Protein AF-A0A2E5VWA6-F1 (afdb_monomer)

Radius of gyration: 12.29 Å; Cα contacts (8 Å, |Δi|>4): 72; chains: 1; bounding box: 30×24×34 Å

Foldseek 3Di:
DQLVVLLCVLCVVDDPDPLVQACLNPQLSVQLSVQLVVCVVVVHDPVVSNVRSVVSSVVCHPHHPDDD

Solvent-accessible surface area (backbone atoms only — not comparable to full-atom values): 3740 Å² total; per-residue (Å²): 111,61,39,58,56,49,46,44,65,73,49,66,90,54,71,93,58,58,83,81,65,24,35,25,71,53,57,13,44,50,45,13,21,50,42,20,37,50,34,44,75,74,68,42,52,73,67,55,20,52,51,42,20,49,55,39,30,60,81,22,66,87,34,65,73,78,80,134

Sequence (68 aa):
MVVGEIGMLFKKGATISAAAVGCQVDIGVSSAMATAALLHVLGGNTFQVLMAAEIAMEYHLGLSCDPI

pLDDT: mean 89.93, std 9.62, range [55.38, 97.5]

Mean predicted aligned error: 4.01 Å

Structure (mmCIF, N/CA/C/O backbone):
data_AF-A0A2E5VWA6-F1
#
_entry.id   AF-A0A2E5VWA6-F1
#
loop_
_atom_site.group_PDB
_atom_site.id
_atom_site.type_symbol
_atom_site.label_atom_id
_atom_site.label_alt_id
_atom_site.label_comp_id
_atom_site.label_asym_id
_atom_site.label_entity_id
_atom_site.label_seq_id
_atom_site.pdbx_PDB_ins_code
_atom_site.Cartn_x
_atom_site.Cartn_y
_atom_site.Cartn_z
_atom_site.occupancy
_atom_site.B_iso_or_equiv
_atom_site.auth_seq_id
_atom_site.auth_comp_id
_atom_site.auth_asym_id
_atom_site.auth_atom_id
_atom_site.pdbx_PDB_model_num
ATOM 1 N N . MET A 1 1 ? -13.521 -4.610 2.343 1.00 78.19 1 MET A N 1
ATOM 2 C CA . MET A 1 1 ? -13.751 -3.200 1.960 1.00 78.19 1 MET A CA 1
ATOM 3 C C . MET A 1 1 ? -12.429 -2.443 1.831 1.00 78.19 1 MET A C 1
ATOM 5 O O . MET A 1 1 ? -12.077 -2.116 0.710 1.00 78.19 1 MET A O 1
ATOM 9 N N . VAL A 1 2 ? -11.639 -2.284 2.905 1.00 90.88 2 VAL A N 1
ATOM 10 C CA . VAL A 1 2 ? -10.375 -1.504 2.902 1.00 90.88 2 VAL A CA 1
ATOM 11 C C . VAL A 1 2 ? -9.347 -1.941 1.849 1.00 90.88 2 VAL A C 1
ATOM 13 O O . VAL A 1 2 ? -8.830 -1.097 1.130 1.00 90.88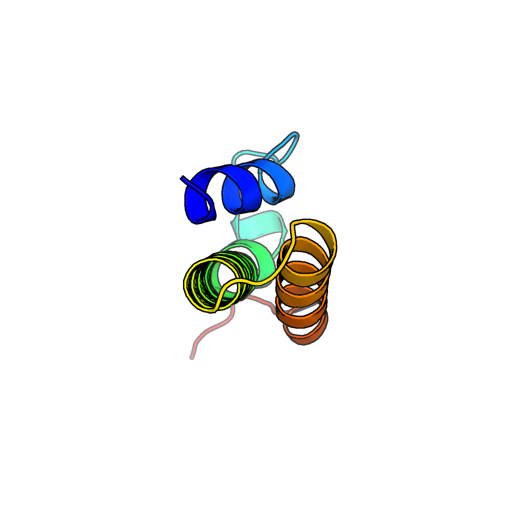 2 VAL A O 1
ATOM 16 N N . VAL A 1 3 ? -9.095 -3.247 1.682 1.00 90.75 3 VAL A N 1
ATOM 17 C CA . VAL A 1 3 ? -8.155 -3.738 0.650 1.00 90.75 3 VAL A CA 1
ATOM 18 C C . VAL A 1 3 ? -8.528 -3.275 -0.764 1.00 90.75 3 VAL A C 1
ATOM 20 O O . VAL A 1 3 ? -7.655 -2.916 -1.543 1.00 90.75 3 VAL A O 1
ATOM 23 N N . GLY A 1 4 ? -9.824 -3.247 -1.090 1.00 87.19 4 GLY A N 1
ATOM 24 C CA . GLY A 1 4 ? -10.304 -2.853 -2.415 1.00 87.19 4 GLY A CA 1
ATOM 25 C C . GLY A 1 4 ? -10.118 -1.360 -2.676 1.00 87.19 4 GLY A C 1
ATOM 26 O O . GLY A 1 4 ? -9.675 -0.988 -3.756 1.00 87.19 4 GLY A O 1
ATOM 27 N N . GLU A 1 5 ? -10.385 -0.527 -1.669 1.00 92.50 5 GLU A N 1
ATOM 28 C CA . GLU A 1 5 ? -10.176 0.929 -1.712 1.00 92.50 5 GLU A CA 1
ATOM 29 C C . GLU A 1 5 ? -8.695 1.275 -1.939 1.00 92.50 5 GLU A C 1
ATOM 31 O O . GLU A 1 5 ? -8.356 2.040 -2.842 1.00 92.50 5 GLU A O 1
ATOM 36 N N . ILE A 1 6 ? -7.796 0.650 -1.170 1.00 93.62 6 ILE A N 1
ATOM 37 C CA . ILE A 1 6 ? -6.346 0.860 -1.283 1.00 93.62 6 ILE A CA 1
ATOM 38 C C . ILE A 1 6 ? -5.812 0.340 -2.624 1.00 93.62 6 ILE A C 1
ATOM 40 O O . ILE A 1 6 ? -5.043 1.023 -3.296 1.00 93.62 6 ILE A O 1
ATOM 44 N N . GLY A 1 7 ? -6.269 -0.830 -3.076 1.00 90.38 7 GLY A N 1
ATOM 45 C CA . GLY A 1 7 ? -5.908 -1.348 -4.396 1.00 90.38 7 GLY A CA 1
ATOM 46 C C . GLY A 1 7 ? -6.393 -0.446 -5.538 1.00 90.38 7 GLY A C 1
ATOM 47 O O . GLY A 1 7 ? -5.671 -0.244 -6.516 1.00 90.38 7 GLY A O 1
ATOM 48 N N . MET A 1 8 ? -7.589 0.143 -5.416 1.00 90.75 8 MET A N 1
ATOM 49 C CA . MET A 1 8 ? -8.090 1.121 -6.386 1.00 90.75 8 MET A CA 1
ATOM 50 C C . MET A 1 8 ? -7.256 2.402 -6.401 1.00 90.75 8 MET A C 1
ATOM 52 O O . MET A 1 8 ? -7.028 2.926 -7.487 1.00 90.75 8 MET A O 1
ATOM 56 N N . LEU A 1 9 ? -6.768 2.887 -5.255 1.00 89.38 9 LEU A N 1
ATOM 57 C CA . LEU A 1 9 ? -5.881 4.057 -5.184 1.00 89.38 9 LEU A CA 1
ATOM 58 C C . LEU A 1 9 ? -4.629 3.886 -6.056 1.00 89.38 9 LEU A C 1
ATOM 60 O O . LEU A 1 9 ? -4.307 4.789 -6.825 1.00 89.38 9 LEU A O 1
ATOM 64 N N . PHE A 1 10 ? -3.983 2.719 -6.007 1.00 87.50 10 PHE A N 1
ATOM 65 C CA . PHE A 1 10 ? -2.783 2.447 -6.809 1.00 87.50 10 PHE A CA 1
ATOM 66 C C . PHE A 1 10 ? -3.078 2.098 -8.272 1.00 87.50 10 PHE A C 1
ATOM 68 O O . PHE A 1 10 ? -2.239 2.325 -9.140 1.00 87.50 10 PHE A O 1
ATOM 75 N N . LYS A 1 11 ? -4.271 1.567 -8.570 1.00 85.44 11 LYS A N 1
ATOM 76 C CA . LYS A 1 11 ? -4.680 1.230 -9.945 1.00 85.44 11 LYS A CA 1
ATOM 77 C C . LYS A 1 11 ? -5.365 2.373 -10.695 1.00 85.44 11 LYS A C 1
ATOM 79 O O . LYS A 1 11 ? -5.501 2.295 -11.917 1.00 85.44 11 LYS A O 1
ATOM 84 N N . LYS A 1 12 ? -5.830 3.424 -10.014 1.00 83.75 12 LYS A N 1
ATOM 85 C CA . LYS A 1 12 ? -6.575 4.523 -10.643 1.00 83.75 12 LYS A CA 1
ATOM 86 C C . LYS A 1 12 ? -5.679 5.273 -11.633 1.00 83.75 12 LYS A C 1
ATOM 88 O O . LYS A 1 12 ? -4.757 5.972 -11.239 1.00 83.75 12 LYS A O 1
ATOM 93 N N . GLY A 1 13 ? -5.977 5.139 -12.926 1.00 71.81 13 GLY A N 1
ATOM 94 C CA . GLY A 1 13 ? -5.186 5.747 -14.003 1.00 71.81 13 GLY A CA 1
ATOM 95 C C . GLY A 1 13 ? -3.932 4.958 -14.396 1.00 71.81 13 GLY A C 1
ATOM 96 O O . GLY A 1 13 ? -3.156 5.440 -15.216 1.00 71.81 13 GLY A O 1
ATOM 97 N N . ALA A 1 14 ? -3.738 3.752 -13.851 1.00 77.69 14 ALA A N 1
ATOM 98 C CA . ALA A 1 14 ? -2.662 2.862 -14.266 1.00 77.69 14 ALA A CA 1
ATOM 99 C C . ALA A 1 14 ? -2.946 2.259 -15.651 1.00 77.69 14 ALA A C 1
ATOM 101 O O . ALA A 1 14 ? -4.094 2.014 -16.031 1.00 77.69 14 ALA A O 1
ATOM 102 N N . THR A 1 15 ? -1.881 2.000 -16.409 1.00 71.75 15 THR A N 1
ATOM 103 C CA . THR A 1 15 ? -1.984 1.278 -17.684 1.00 71.75 15 THR A CA 1
ATOM 104 C C . THR A 1 15 ? -2.178 -0.223 -17.441 1.00 71.75 15 THR A C 1
ATOM 106 O O . THR A 1 15 ? -1.880 -0.729 -16.362 1.00 71.75 15 THR A O 1
ATOM 109 N N . ILE A 1 16 ? -2.666 -0.956 -18.447 1.00 72.81 16 ILE A N 1
ATOM 110 C CA . ILE A 1 16 ? -2.916 -2.408 -18.345 1.00 72.81 16 ILE A CA 1
ATOM 111 C C . ILE A 1 16 ? -1.615 -3.199 -18.097 1.00 72.81 16 ILE A C 1
ATOM 113 O O . ILE A 1 16 ? -1.654 -4.293 -17.537 1.00 72.81 16 ILE A O 1
ATOM 117 N N . SER A 1 17 ? -0.456 -2.658 -18.489 1.00 71.50 17 SER A N 1
ATOM 118 C CA . SER A 1 17 ? 0.825 -3.352 -18.357 1.00 71.50 17 SER A CA 1
ATOM 119 C C . SER A 1 17 ? 1.453 -3.125 -16.981 1.00 71.50 17 SER A C 1
ATOM 121 O O . SER A 1 17 ? 2.110 -2.112 -16.747 1.00 71.50 17 SER A O 1
ATOM 123 N N . ALA A 1 18 ? 1.310 -4.107 -16.089 1.00 57.81 18 ALA A N 1
ATOM 124 C CA . ALA A 1 18 ? 2.065 -4.165 -14.833 1.00 57.81 18 ALA A CA 1
ATOM 125 C C . ALA A 1 18 ? 3.583 -4.309 -15.078 1.00 57.81 18 ALA A C 1
ATOM 127 O O . ALA A 1 18 ? 4.393 -3.722 -14.364 1.00 57.81 18 ALA A O 1
ATOM 128 N N . ALA A 1 19 ? 3.968 -4.998 -16.162 1.00 55.38 19 ALA A N 1
ATOM 129 C CA . ALA A 1 19 ? 5.363 -5.196 -16.562 1.00 55.38 19 ALA A CA 1
ATOM 130 C C . ALA A 1 19 ? 6.114 -3.881 -16.846 1.00 55.38 19 ALA A C 1
ATOM 132 O O . ALA A 1 19 ? 7.336 -3.846 -16.754 1.00 55.38 19 ALA A O 1
ATOM 133 N N . ALA A 1 20 ? 5.400 -2.791 -17.155 1.00 63.72 20 ALA A N 1
ATOM 134 C CA . ALA A 1 20 ? 6.009 -1.482 -17.384 1.00 63.72 20 ALA A CA 1
ATOM 135 C C . ALA A 1 20 ? 6.484 -0.789 -16.093 1.00 63.72 20 ALA A C 1
ATOM 137 O O . ALA A 1 20 ? 7.193 0.212 -16.177 1.00 63.72 20 ALA A O 1
ATOM 138 N N . VAL A 1 21 ? 6.081 -1.280 -14.914 1.00 75.31 21 VAL A N 1
ATOM 139 C CA . VAL A 1 21 ? 6.278 -0.571 -13.639 1.00 75.31 21 VAL A CA 1
ATOM 140 C C . VAL A 1 21 ? 6.938 -1.437 -12.556 1.00 75.31 21 VAL A C 1
ATOM 142 O O . VAL A 1 21 ? 7.218 -0.925 -11.482 1.00 75.31 21 VAL A O 1
ATOM 145 N N . GLY A 1 22 ? 7.246 -2.711 -12.831 1.00 85.75 22 GLY A N 1
ATOM 146 C CA . GLY A 1 22 ? 7.973 -3.603 -11.914 1.00 85.75 22 GLY A CA 1
ATOM 147 C C . GLY A 1 22 ? 7.116 -4.221 -10.801 1.00 85.75 22 GLY A C 1
ATOM 148 O O . GLY A 1 22 ? 5.912 -4.007 -10.712 1.00 85.75 22 GLY A O 1
ATOM 149 N N . CYS A 1 23 ? 7.738 -4.994 -9.913 1.00 91.00 23 CYS A N 1
ATOM 150 C CA . CYS A 1 23 ? 7.054 -5.753 -8.859 1.00 91.00 23 CYS A CA 1
ATOM 151 C C . CYS A 1 23 ? 6.489 -4.869 -7.743 1.00 91.00 23 CYS A C 1
ATOM 153 O O . CYS A 1 23 ? 5.705 -5.342 -6.919 1.00 91.00 23 CYS A O 1
ATOM 155 N N . GLN A 1 24 ? 6.803 -3.572 -7.734 1.00 91.12 24 GLN A N 1
ATOM 156 C CA . GLN A 1 24 ? 6.144 -2.598 -6.864 1.00 91.12 24 GLN A CA 1
ATOM 157 C C . GLN A 1 24 ? 4.620 -2.530 -7.079 1.00 91.12 24 GLN A C 1
ATOM 159 O O . GLN A 1 24 ? 3.892 -2.287 -6.117 1.00 91.12 24 GLN A O 1
ATOM 164 N N . VAL A 1 25 ? 4.112 -2.772 -8.300 1.00 89.25 25 VAL A N 1
ATOM 165 C CA . VAL A 1 25 ? 2.658 -2.723 -8.568 1.00 89.25 25 VAL A CA 1
ATOM 166 C C . VAL A 1 25 ? 1.917 -4.002 -8.180 1.00 89.25 25 VAL A C 1
ATOM 168 O O . VAL A 1 25 ? 0.691 -3.983 -8.084 1.00 89.25 25 VAL A O 1
ATOM 171 N N . ASP A 1 26 ? 2.657 -5.075 -7.902 1.00 90.38 26 ASP A N 1
ATOM 172 C CA . ASP A 1 26 ? 2.116 -6.359 -7.462 1.00 90.38 26 ASP A CA 1
ATOM 173 C C . ASP A 1 26 ? 2.391 -6.569 -5.968 1.00 90.38 26 ASP A C 1
ATOM 175 O O . ASP A 1 26 ? 1.473 -6.522 -5.145 1.00 90.38 26 ASP A O 1
ATOM 179 N N . ILE A 1 27 ? 3.664 -6.749 -5.601 1.00 92.88 27 ILE A N 1
ATOM 180 C CA . ILE A 1 27 ? 4.115 -7.025 -4.230 1.00 92.88 27 ILE A CA 1
ATOM 181 C C . ILE A 1 27 ? 3.926 -5.793 -3.346 1.00 92.88 27 ILE A C 1
ATOM 183 O O . ILE A 1 27 ? 3.347 -5.905 -2.266 1.00 92.88 27 ILE A O 1
ATOM 187 N N . GLY A 1 28 ? 4.351 -4.618 -3.819 1.00 94.56 28 GLY A N 1
ATOM 188 C CA . GLY A 1 28 ? 4.189 -3.369 -3.070 1.00 94.56 28 GLY A CA 1
ATOM 189 C C . GLY A 1 28 ? 2.718 -3.075 -2.790 1.00 94.56 28 GLY A C 1
ATOM 190 O O . GLY A 1 28 ? 2.321 -2.925 -1.634 1.00 94.56 28 GLY A O 1
ATOM 191 N N . VAL A 1 29 ? 1.881 -3.102 -3.831 1.00 94.12 29 VAL A N 1
ATOM 192 C CA . VAL A 1 29 ? 0.431 -2.873 -3.700 1.00 94.12 29 VAL A CA 1
ATOM 193 C C . VAL A 1 29 ? -0.221 -3.908 -2.781 1.00 94.12 29 VAL A C 1
ATOM 195 O O . VAL A 1 29 ? -1.045 -3.545 -1.939 1.00 94.12 29 VAL A O 1
ATOM 198 N N . SER A 1 30 ? 0.174 -5.181 -2.871 1.00 95.00 30 SER A N 1
ATOM 199 C CA . SER A 1 30 ? -0.334 -6.234 -1.980 1.00 95.00 30 SER A CA 1
ATOM 200 C C . SER A 1 30 ? 0.054 -5.991 -0.518 1.00 95.00 30 SER A C 1
ATOM 202 O O . SER A 1 30 ? -0.794 -6.118 0.371 1.00 95.00 30 SER A O 1
ATOM 204 N N . SER A 1 31 ? 1.302 -5.586 -0.266 1.00 96.62 31 SER A N 1
ATOM 205 C CA . SER A 1 31 ? 1.800 -5.214 1.065 1.00 96.62 31 SER A CA 1
ATOM 206 C C . SER A 1 31 ? 1.016 -4.033 1.650 1.00 96.62 31 SER A C 1
ATOM 208 O O . SER A 1 31 ? 0.551 -4.085 2.795 1.00 96.62 31 SER A O 1
ATOM 210 N N . ALA A 1 32 ? 0.775 -2.997 0.846 1.00 96.56 32 ALA A N 1
ATOM 211 C CA . ALA A 1 32 ? 0.00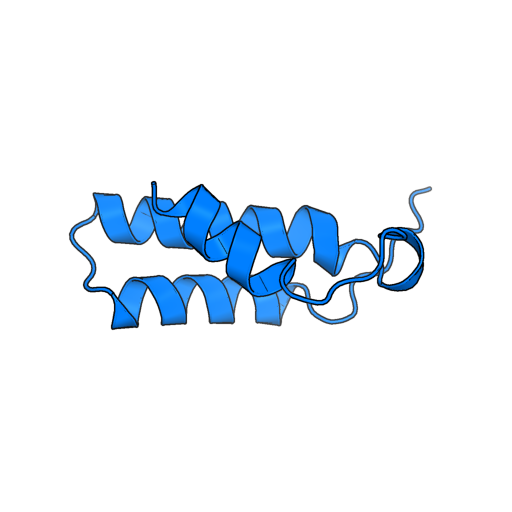9 -1.822 1.249 1.00 96.56 32 ALA A CA 1
ATOM 212 C C . ALA A 1 32 ? -1.457 -2.145 1.554 1.00 96.56 32 A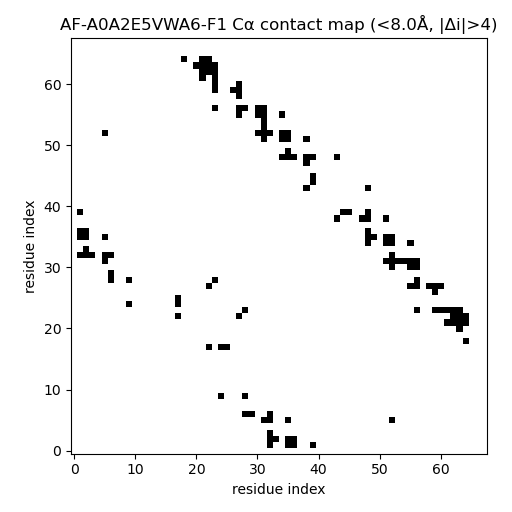LA A C 1
ATOM 214 O O . ALA A 1 32 ? -1.990 -1.712 2.580 1.00 96.56 32 ALA A O 1
ATOM 215 N N . MET A 1 33 ? -2.099 -2.962 0.714 1.00 96.88 33 MET A N 1
ATOM 216 C CA . MET A 1 33 ? -3.464 -3.440 0.943 1.00 96.88 33 MET A CA 1
ATOM 217 C C . MET A 1 33 ? -3.570 -4.234 2.252 1.00 96.88 33 MET A C 1
ATOM 219 O O . MET A 1 33 ? -4.489 -3.992 3.039 1.00 96.88 33 MET A O 1
ATOM 223 N N . ALA A 1 34 ? -2.636 -5.157 2.502 1.00 96.88 34 ALA A N 1
ATOM 224 C CA . ALA A 1 34 ? -2.628 -5.985 3.707 1.00 96.88 34 ALA A CA 1
ATOM 225 C C . ALA A 1 34 ? -2.403 -5.151 4.978 1.00 96.88 34 ALA A C 1
ATOM 227 O O . ALA A 1 34 ? -3.147 -5.296 5.951 1.00 96.88 34 ALA A O 1
ATOM 228 N N . THR A 1 35 ? -1.433 -4.236 4.951 1.00 96.75 35 THR A N 1
ATOM 229 C CA . THR A 1 35 ? -1.087 -3.388 6.101 1.00 96.75 35 THR A CA 1
ATOM 230 C C . THR A 1 35 ? -2.237 -2.447 6.465 1.00 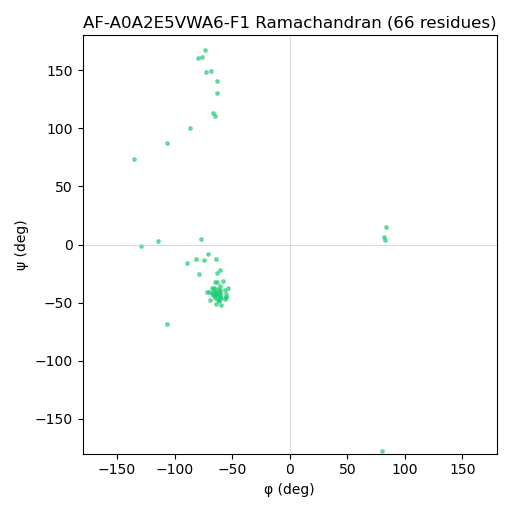96.75 35 THR A C 1
ATOM 232 O O . THR A 1 35 ? -2.614 -2.358 7.634 1.00 96.75 35 THR A O 1
ATOM 235 N N . ALA A 1 36 ? -2.872 -1.813 5.474 1.00 96.88 36 ALA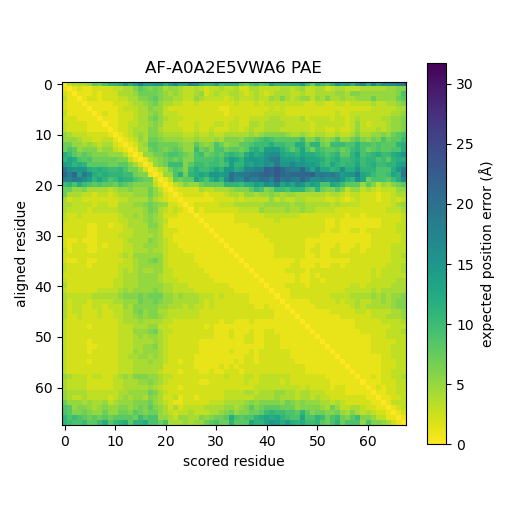 A N 1
ATOM 236 C CA . ALA A 1 36 ? -4.054 -0.980 5.695 1.00 96.88 36 ALA A CA 1
ATOM 237 C C . ALA A 1 36 ? -5.236 -1.763 6.277 1.00 96.88 36 ALA A C 1
ATOM 239 O O . ALA A 1 36 ? -5.910 -1.287 7.194 1.00 96.88 36 ALA A O 1
ATOM 240 N N . ALA A 1 37 ? -5.496 -2.966 5.762 1.00 96.81 37 ALA A N 1
ATOM 241 C CA . ALA A 1 37 ? -6.569 -3.808 6.276 1.00 96.81 37 ALA A CA 1
ATOM 242 C C . ALA A 1 37 ? -6.312 -4.236 7.724 1.00 96.81 37 ALA A C 1
ATOM 244 O O . ALA A 1 37 ? -7.231 -4.183 8.541 1.00 96.81 37 ALA A O 1
ATOM 245 N N . LEU A 1 38 ? -5.070 -4.597 8.051 1.00 96.94 38 LEU A N 1
ATOM 246 C CA . LEU A 1 38 ? -4.675 -4.935 9.413 1.00 96.94 38 LEU A CA 1
ATOM 247 C C . LEU A 1 38 ? -4.859 -3.739 10.357 1.00 96.94 38 LEU A C 1
ATOM 249 O O . LEU A 1 38 ? -5.493 -3.885 11.399 1.00 96.94 38 LEU A O 1
ATOM 253 N N . LEU A 1 39 ? -4.387 -2.548 9.974 1.00 96.88 39 LEU A N 1
ATOM 254 C CA . LEU A 1 39 ? -4.547 -1.329 10.778 1.00 96.88 39 LEU A CA 1
ATOM 255 C C . LEU A 1 39 ? -6.015 -0.976 11.015 1.00 96.88 39 LEU A C 1
ATOM 257 O O . LEU A 1 39 ? -6.385 -0.599 12.124 1.00 96.88 39 LEU A O 1
ATOM 261 N N . HIS A 1 40 ? -6.861 -1.151 10.002 1.00 96.62 40 HIS A N 1
ATOM 262 C CA . HIS A 1 40 ? -8.295 -0.939 10.148 1.00 96.62 40 HIS A CA 1
ATOM 263 C C . HIS A 1 40 ? -8.928 -1.924 11.143 1.00 96.62 40 HIS A C 1
ATOM 265 O O . HIS A 1 40 ? -9.718 -1.513 11.991 1.00 96.62 40 HIS A O 1
ATOM 271 N N . VAL A 1 41 ? -8.553 -3.208 11.084 1.00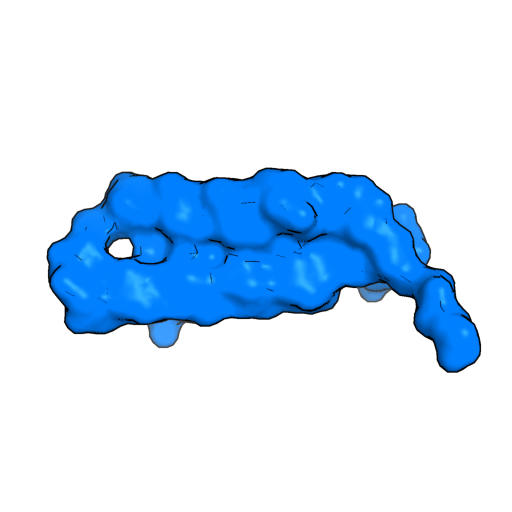 96.94 41 VAL A N 1
ATOM 272 C CA . VAL A 1 41 ? -9.036 -4.236 12.028 1.00 96.94 41 VAL A CA 1
ATOM 273 C C . VAL A 1 41 ? -8.569 -3.954 13.459 1.00 96.94 41 VAL A C 1
ATOM 275 O O . VAL A 1 41 ? -9.307 -4.218 14.404 1.00 96.94 41 VAL A O 1
ATOM 278 N N . LEU A 1 42 ? -7.386 -3.363 13.630 1.00 97.38 42 LEU A N 1
ATOM 279 C CA . LEU A 1 42 ? -6.858 -2.941 14.932 1.00 97.38 42 LEU A CA 1
ATOM 280 C C . LEU A 1 42 ? -7.486 -1.637 15.465 1.00 97.38 42 LEU A C 1
ATOM 282 O O . LEU A 1 42 ? -7.064 -1.140 16.507 1.00 97.38 42 LEU A O 1
ATOM 286 N N . GLY A 1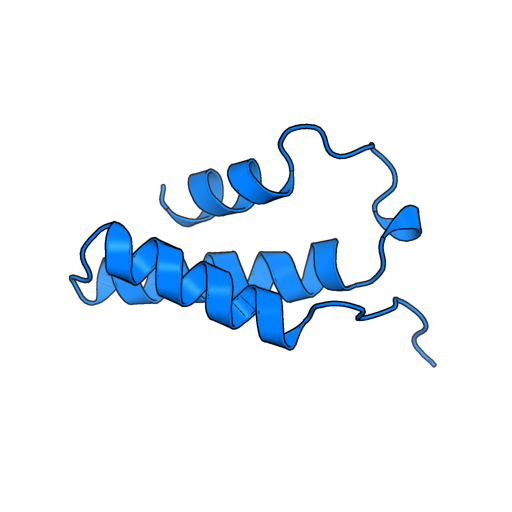 43 ? -8.490 -1.078 14.781 1.00 96.44 43 GLY A N 1
ATOM 287 C CA . GLY A 1 43 ? -9.181 0.144 15.201 1.00 96.44 43 GLY A CA 1
ATOM 288 C C . GLY A 1 43 ? -8.475 1.440 14.794 1.00 96.44 43 GLY A C 1
ATOM 289 O O . GLY A 1 43 ? -8.802 2.505 15.318 1.00 96.44 43 GLY A O 1
ATOM 290 N N . GLY A 1 44 ? -7.517 1.372 13.867 1.00 96.00 44 GLY A N 1
ATOM 291 C CA . GLY A 1 44 ? -6.856 2.544 13.306 1.00 96.00 44 GLY A CA 1
ATOM 292 C C . GLY A 1 44 ? -7.832 3.441 12.543 1.00 96.00 44 GLY A C 1
ATOM 293 O O . GLY A 1 44 ? -8.717 2.969 11.822 1.00 96.00 44 GLY A O 1
ATOM 294 N N . ASN A 1 45 ? -7.662 4.754 12.681 1.00 96.38 45 ASN A N 1
ATOM 295 C CA . ASN A 1 45 ? -8.456 5.718 11.920 1.00 96.38 45 ASN A CA 1
ATOM 296 C C . ASN A 1 45 ? -8.014 5.766 10.443 1.00 96.38 45 ASN A C 1
ATOM 298 O O . ASN A 1 45 ? -6.945 5.276 10.079 1.00 96.38 45 ASN A O 1
ATOM 302 N N . THR A 1 46 ? -8.815 6.399 9.583 1.00 95.25 46 THR A N 1
ATOM 303 C CA . THR A 1 46 ? -8.537 6.490 8.138 1.00 95.25 46 THR A CA 1
ATOM 304 C C . THR A 1 46 ? -7.151 7.057 7.825 1.00 95.25 46 THR A C 1
ATOM 306 O O . THR A 1 46 ? -6.489 6.581 6.908 1.00 95.25 46 THR A O 1
ATOM 309 N N . PHE A 1 47 ? -6.683 8.040 8.596 1.00 96.69 47 PHE A N 1
ATOM 310 C CA . PHE A 1 47 ? -5.363 8.634 8.398 1.00 96.69 47 PHE A CA 1
ATOM 311 C C . PHE A 1 47 ? -4.241 7.635 8.707 1.00 96.69 47 PHE A C 1
ATOM 313 O O . PHE A 1 47 ? -3.312 7.500 7.918 1.00 96.69 47 PHE A O 1
ATOM 320 N N . GLN A 1 48 ? -4.359 6.873 9.796 1.00 97.50 48 GLN A N 1
ATOM 321 C CA . GLN A 1 48 ? -3.403 5.816 10.144 1.00 97.50 48 GLN A CA 1
ATOM 322 C C . GLN A 1 48 ? -3.412 4.673 9.126 1.00 97.50 48 GLN A C 1
ATOM 324 O O . GLN A 1 48 ? -2.356 4.153 8.783 1.00 97.50 48 GLN A O 1
ATOM 329 N N . VAL A 1 49 ? -4.588 4.300 8.616 1.00 97.06 49 VAL A N 1
ATOM 330 C CA . VAL A 1 49 ? -4.731 3.282 7.565 1.00 97.06 49 VAL A CA 1
ATOM 331 C C . VAL A 1 49 ? -4.007 3.712 6.287 1.00 97.06 49 VAL A C 1
ATOM 333 O O . VAL A 1 49 ? -3.257 2.922 5.716 1.00 97.06 49 VAL A O 1
ATOM 336 N N . LEU A 1 50 ? -4.198 4.963 5.855 1.00 96.62 50 LEU A N 1
ATOM 337 C CA . LEU A 1 50 ? -3.535 5.507 4.667 1.00 96.62 50 LEU A CA 1
ATOM 338 C C . LEU A 1 50 ? -2.027 5.663 4.868 1.00 96.62 50 LEU A C 1
ATOM 340 O O . LEU A 1 50 ? -1.267 5.292 3.982 1.00 96.62 50 LEU A O 1
ATOM 344 N N . MET A 1 51 ? -1.596 6.142 6.035 1.00 97.38 51 MET A N 1
ATOM 345 C CA . MET A 1 51 ? -0.178 6.242 6.391 1.00 97.38 51 MET A CA 1
ATOM 346 C C . MET A 1 51 ? 0.498 4.867 6.389 1.00 97.38 51 MET A C 1
ATOM 348 O O . MET A 1 51 ? 1.583 4.706 5.851 1.00 97.38 51 MET A O 1
ATOM 352 N N . ALA A 1 52 ? -0.159 3.844 6.935 1.00 96.88 52 ALA A N 1
ATOM 353 C CA . ALA A 1 52 ? 0.399 2.498 6.950 1.00 96.88 52 ALA A CA 1
ATOM 354 C C . ALA A 1 52 ? 0.488 1.881 5.540 1.00 96.88 52 ALA A C 1
ATOM 356 O O . ALA A 1 52 ? 1.463 1.196 5.235 1.00 96.88 52 ALA A O 1
ATOM 357 N N . ALA A 1 53 ? -0.497 2.136 4.668 1.00 96.69 53 ALA A N 1
ATOM 358 C CA . ALA A 1 53 ? -0.412 1.758 3.255 1.00 96.69 53 ALA A CA 1
ATOM 359 C C . ALA A 1 53 ? 0.713 2.494 2.516 1.00 96.69 53 ALA A C 1
ATOM 361 O O . ALA A 1 53 ? 1.393 1.890 1.691 1.00 96.69 53 ALA A O 1
ATOM 362 N N . GLU A 1 54 ? 0.897 3.783 2.795 1.00 95.81 54 GLU A N 1
ATOM 363 C CA . GLU A 1 54 ? 1.929 4.618 2.183 1.00 95.81 54 GLU A CA 1
ATOM 364 C C . GLU A 1 54 ? 3.334 4.133 2.553 1.00 95.81 54 GLU A C 1
ATOM 366 O O . GLU A 1 54 ? 4.096 3.793 1.649 1.00 95.81 54 GLU A O 1
ATOM 371 N N . ILE A 1 55 ? 3.617 3.937 3.843 1.00 97.38 55 ILE A N 1
ATOM 372 C CA . ILE A 1 55 ? 4.885 3.362 4.316 1.00 97.38 55 ILE A CA 1
ATOM 373 C C . ILE A 1 55 ? 5.129 1.994 3.664 1.00 97.38 55 ILE A C 1
ATOM 375 O O . ILE A 1 55 ? 6.207 1.720 3.145 1.00 97.38 55 ILE A O 1
ATOM 379 N N . ALA A 1 56 ? 4.122 1.117 3.638 1.00 96.69 56 ALA A N 1
ATOM 380 C CA . ALA A 1 56 ? 4.268 -0.203 3.029 1.00 96.69 56 ALA A CA 1
ATOM 381 C C . ALA A 1 56 ? 4.626 -0.138 1.530 1.00 96.69 56 ALA A C 1
ATOM 383 O O . ALA A 1 56 ? 5.408 -0.971 1.063 1.00 96.69 56 ALA A O 1
ATOM 384 N N . MET A 1 57 ? 4.098 0.842 0.786 1.00 94.94 57 MET A N 1
ATOM 385 C CA . MET A 1 57 ? 4.494 1.088 -0.606 1.00 94.94 57 MET A CA 1
ATOM 386 C C . MET A 1 57 ? 5.891 1.676 -0.729 1.00 94.94 57 MET A C 1
ATOM 388 O O . MET A 1 57 ? 6.619 1.273 -1.633 1.00 94.94 57 MET A O 1
ATOM 392 N N . GLU A 1 58 ? 6.261 2.618 0.139 1.00 96.06 58 GLU A N 1
ATOM 393 C CA . GLU A 1 58 ? 7.556 3.304 0.098 1.00 96.06 58 GLU A CA 1
ATOM 394 C C . GLU A 1 58 ? 8.713 2.298 0.137 1.00 96.06 58 GLU A C 1
ATOM 396 O O . GLU A 1 58 ? 9.624 2.356 -0.687 1.00 96.06 58 GLU A O 1
ATOM 401 N N . TYR A 1 59 ? 8.603 1.282 0.998 1.00 95.56 59 TYR A N 1
ATOM 402 C CA . TYR A 1 59 ? 9.576 0.188 1.101 1.00 95.56 59 TYR A CA 1
ATOM 403 C C . TYR A 1 59 ? 9.682 -0.695 -0.154 1.00 95.56 59 TYR A C 1
ATOM 405 O O . TYR A 1 59 ? 10.614 -1.491 -0.264 1.00 95.56 59 TYR A O 1
ATOM 413 N N . HIS A 1 60 ? 8.741 -0.576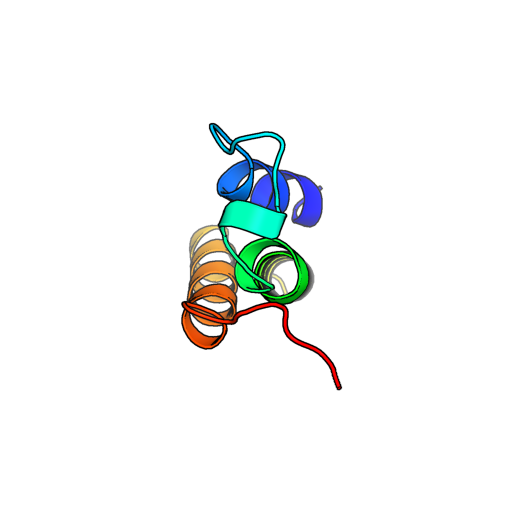 -1.090 1.00 94.75 60 HIS A N 1
ATOM 414 C CA . HIS A 1 60 ? 8.714 -1.327 -2.343 1.00 94.75 60 HIS A CA 1
ATOM 415 C C . HIS A 1 60 ? 8.902 -0.428 -3.577 1.00 94.75 60 HIS A C 1
ATOM 417 O O . HIS A 1 60 ? 8.841 -0.937 -4.698 1.00 94.75 60 HIS A O 1
ATOM 423 N N . LEU A 1 61 ? 9.134 0.882 -3.420 1.00 93.56 61 LEU A N 1
ATOM 424 C CA . LEU A 1 61 ? 9.361 1.784 -4.553 1.00 93.56 61 LEU A CA 1
ATOM 425 C C . LEU A 1 61 ? 10.635 1.402 -5.316 1.00 93.56 61 LEU A C 1
ATOM 427 O O . LEU A 1 61 ? 11.705 1.237 -4.735 1.00 93.56 61 LEU A O 1
ATOM 431 N N . GLY A 1 62 ? 10.519 1.281 -6.639 1.00 91.38 62 GLY A N 1
ATOM 432 C CA . GLY A 1 62 ? 11.620 0.892 -7.520 1.00 91.38 62 GLY A CA 1
ATOM 433 C C . GLY A 1 62 ? 11.861 -0.617 -7.609 1.00 91.38 62 GLY A C 1
ATOM 434 O O . GLY A 1 62 ? 12.805 -1.032 -8.279 1.00 91.38 62 GLY A O 1
ATOM 435 N N . LEU A 1 63 ? 11.028 -1.449 -6.972 1.00 92.19 63 LEU A N 1
ATOM 436 C CA . LEU A 1 63 ? 11.156 -2.903 -7.048 1.00 92.19 63 LEU A CA 1
ATOM 437 C C . LEU A 1 63 ? 10.863 -3.397 -8.475 1.00 92.19 63 LEU A C 1
ATOM 439 O O . LEU A 1 63 ? 9.724 -3.331 -8.941 1.00 92.19 63 LEU A O 1
ATOM 443 N N . SER A 1 64 ? 11.879 -3.922 -9.161 1.00 91.19 64 SER A N 1
ATOM 444 C CA . SER A 1 64 ? 11.756 -4.544 -10.484 1.00 91.19 64 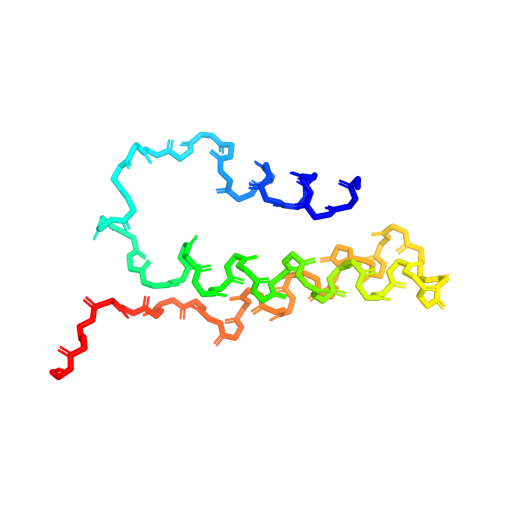SER A CA 1
ATOM 445 C C . SER A 1 64 ? 11.216 -5.978 -10.396 1.00 91.19 64 SER A C 1
ATOM 447 O O . SER A 1 64 ? 11.251 -6.608 -9.342 1.00 91.19 64 SER A O 1
ATOM 449 N N . CYS A 1 65 ? 10.694 -6.495 -11.510 1.00 89.00 65 CYS A N 1
ATOM 450 C CA . CYS A 1 65 ? 10.347 -7.911 -11.651 1.00 89.00 65 CYS A CA 1
ATOM 451 C C . CYS A 1 65 ? 11.369 -8.610 -12.552 1.00 89.00 65 CYS A C 1
ATOM 453 O O . CYS A 1 65 ? 11.153 -8.699 -13.758 1.00 89.00 65 CYS A O 1
ATOM 455 N N . ASP A 1 66 ? 12.463 -9.091 -11.966 1.00 90.00 66 ASP A N 1
ATOM 456 C CA . ASP A 1 66 ? 13.469 -9.919 -12.648 1.00 90.00 66 ASP A CA 1
ATOM 457 C C . ASP A 1 66 ? 13.858 -11.102 -11.740 1.00 90.00 66 ASP A C 1
ATOM 459 O O . ASP A 1 66 ? 14.878 -11.050 -11.045 1.00 90.00 66 ASP A O 1
ATOM 463 N N . PRO A 1 67 ? 12.971 -12.109 -11.593 1.00 84.38 67 PRO A N 1
ATOM 464 C CA . PRO A 1 67 ? 13.289 -13.303 -10.820 1.00 84.38 67 PRO A CA 1
ATOM 465 C C . PRO A 1 67 ? 14.362 -14.142 -11.533 1.00 84.38 67 PRO A C 1
ATOM 467 O O . PRO A 1 67 ? 14.415 -14.167 -12.759 1.00 84.38 67 PRO A O 1
ATOM 470 N N . ILE A 1 68 ? 15.181 -14.853 -10.747 1.00 85.06 68 ILE A N 1
ATOM 471 C CA . ILE A 1 68 ? 16.120 -15.884 -11.238 1.00 85.06 68 ILE A CA 1
ATOM 472 C C . ILE A 1 68 ? 15.359 -17.032 -11.909 1.00 85.06 68 ILE A C 1
ATOM 474 O O . ILE A 1 68 ? 14.320 -17.449 -11.344 1.00 85.06 68 ILE A O 1
#

Nearest PDB structures (foldseek):
  4u4v-assembly1_A  TM=8.394E-01  e=4.286E+00  Escherichia coli str. K-12 substr. MG1655
  4dc3-assembly2_B  TM=8.322E-01  e=5.836E+00  Schistosoma mansoni
  2apl-assembly1_A  TM=6.396E-01  e=5.836E+00  Porphyromonas gingivalis W83
  7kmf-assembly1_G  TM=5.388E-01  e=5.836E+00  Homo sapiens

Secondary structure (DSSP, 8-state):
-HHHHHHHHHHTT--S-GGGT-GGGTHHHHHHHHHHHHHHHTT--HHHHHHHHHHHHHTTTT------